Protein AF-A0A6A3JDM3-F1 (afdb_monomer_lite)

Structure (mmCIF, N/CA/C/O backbone):
data_AF-A0A6A3JDM3-F1
#
_entry.id   AF-A0A6A3JDM3-F1
#
loop_
_atom_site.group_PDB
_atom_site.id
_atom_site.type_symbol
_atom_site.label_atom_id
_atom_site.label_alt_id
_atom_site.label_comp_id
_atom_site.label_asym_id
_atom_site.label_entity_id
_atom_site.label_seq_id
_atom_site.pdbx_PDB_ins_code
_atom_site.Cartn_x
_atom_site.Cartn_y
_atom_site.Cartn_z
_atom_site.occupancy
_atom_site.B_iso_or_equiv
_atom_site.auth_seq_id
_atom_site.auth_comp_id
_atom_site.auth_asym_id
_atom_site.auth_atom_id
_atom_site.pdbx_PDB_model_num
ATOM 1 N N . MET A 1 1 ? -0.005 3.778 -8.892 1.00 82.06 1 MET A N 1
ATOM 2 C CA . MET A 1 1 ? 1.134 3.190 -9.626 1.00 82.06 1 MET A CA 1
ATOM 3 C C . MET A 1 1 ? 1.798 4.301 -10.408 1.00 82.06 1 MET A C 1
ATOM 5 O O . MET A 1 1 ? 1.076 5.078 -11.021 1.00 82.06 1 MET A O 1
ATOM 9 N N . THR A 1 2 ? 3.121 4.409 -10.362 1.00 90.81 2 THR A N 1
ATOM 10 C CA . THR A 1 2 ? 3.878 5.432 -11.098 1.00 90.81 2 THR A CA 1
ATOM 11 C C . THR A 1 2 ? 5.113 4.821 -11.752 1.00 90.81 2 THR A C 1
ATOM 13 O O . THR A 1 2 ? 5.665 3.850 -11.238 1.00 90.81 2 THR A O 1
ATOM 16 N N . TYR A 1 3 ? 5.528 5.384 -12.887 1.00 91.12 3 TYR A N 1
ATOM 17 C CA . TYR A 1 3 ? 6.753 5.015 -13.598 1.00 91.12 3 TYR A CA 1
ATOM 18 C C . TYR A 1 3 ? 7.808 6.102 -13.396 1.00 91.12 3 TYR A C 1
ATOM 20 O O . TYR A 1 3 ? 7.468 7.286 -13.383 1.00 91.12 3 TYR A O 1
ATOM 28 N N . SER A 1 4 ? 9.083 5.728 -13.278 1.00 91.81 4 SER A N 1
ATOM 29 C CA . SER A 1 4 ? 10.181 6.704 -13.252 1.00 91.81 4 SER A CA 1
ATOM 30 C C . SER A 1 4 ? 10.409 7.370 -14.610 1.00 91.81 4 SER A C 1
ATOM 32 O O . SER A 1 4 ? 10.997 8.446 -14.671 1.00 91.81 4 SER A O 1
ATOM 34 N N . SER A 1 5 ? 9.964 6.742 -15.702 1.00 89.12 5 SER A N 1
ATOM 35 C CA . SER A 1 5 ? 10.054 7.289 -17.057 1.00 89.12 5 SER A CA 1
ATOM 36 C C . SER A 1 5 ? 8.939 6.767 -17.969 1.00 89.12 5 SER A C 1
ATOM 38 O O . SER A 1 5 ? 8.554 5.600 -17.888 1.00 89.12 5 SER A O 1
ATOM 40 N N . GLY A 1 6 ? 8.452 7.628 -18.868 1.00 88.25 6 GLY A N 1
ATOM 41 C CA . GLY A 1 6 ? 7.477 7.269 -19.901 1.00 88.25 6 GLY A CA 1
ATOM 42 C C . GLY A 1 6 ? 6.165 6.677 -19.367 1.00 88.25 6 GLY A C 1
ATOM 43 O O . GLY A 1 6 ? 5.755 6.930 -18.237 1.00 88.25 6 GLY A O 1
ATOM 44 N N . THR A 1 7 ? 5.493 5.897 -20.217 1.00 87.56 7 THR A N 1
ATOM 45 C CA . THR A 1 7 ? 4.194 5.255 -19.930 1.00 87.56 7 THR A CA 1
ATOM 46 C C . THR A 1 7 ? 4.213 3.732 -20.109 1.00 87.56 7 THR A C 1
ATOM 48 O O . THR A 1 7 ? 3.178 3.083 -19.978 1.00 87.56 7 THR A O 1
ATOM 51 N N . GLN A 1 8 ? 5.373 3.148 -20.420 1.00 87.50 8 GLN A N 1
ATOM 52 C CA . GLN A 1 8 ? 5.546 1.717 -20.690 1.00 87.50 8 GLN A CA 1
ATOM 53 C C . GLN A 1 8 ? 6.420 1.070 -19.615 1.00 87.50 8 GLN A C 1
ATOM 55 O O . GLN A 1 8 ? 7.370 1.682 -19.141 1.00 87.50 8 GLN A O 1
ATOM 60 N N . ALA A 1 9 ? 6.139 -0.186 -19.259 1.00 87.31 9 ALA A N 1
ATOM 61 C CA . ALA A 1 9 ? 6.901 -0.899 -18.230 1.00 87.31 9 ALA A CA 1
ATOM 62 C C . ALA A 1 9 ? 8.353 -1.196 -18.632 1.00 87.31 9 ALA A C 1
ATOM 64 O O . ALA A 1 9 ? 9.245 -1.120 -17.793 1.00 87.31 9 ALA A O 1
ATOM 65 N N . CYS A 1 10 ? 8.591 -1.521 -19.903 1.00 87.12 10 CYS A N 1
ATOM 66 C CA . CYS A 1 10 ? 9.924 -1.833 -20.411 1.00 87.12 10 CYS A CA 1
ATOM 67 C C . CYS A 1 10 ? 10.603 -0.579 -20.975 1.00 87.12 10 CYS A C 1
ATOM 69 O O . CYS A 1 10 ? 9.945 0.283 -21.558 1.00 87.12 10 CYS A O 1
ATOM 71 N N . THR A 1 11 ? 11.926 -0.514 -20.852 1.00 87.69 11 THR A N 1
ATOM 72 C CA . THR A 1 11 ? 12.779 0.457 -21.548 1.00 87.69 11 THR A CA 1
ATOM 73 C C . THR A 1 11 ? 13.632 -0.249 -22.600 1.00 87.69 11 THR A C 1
ATOM 75 O O . THR A 1 11 ? 13.782 -1.472 -22.578 1.00 87.69 11 THR A O 1
ATOM 78 N N . ALA A 1 12 ? 14.153 0.514 -23.565 1.00 83.88 12 ALA A N 1
ATOM 79 C CA . ALA A 1 12 ? 15.008 -0.034 -24.612 1.00 83.88 12 ALA A CA 1
ATOM 80 C C . ALA A 1 12 ? 16.291 -0.657 -24.019 1.00 83.88 12 ALA A C 1
ATOM 82 O O . ALA A 1 12 ? 16.763 -0.202 -22.970 1.00 83.88 12 ALA A O 1
ATOM 83 N N . PRO A 1 13 ? 16.897 -1.657 -24.687 1.00 80.12 13 PRO A N 1
ATOM 84 C CA . PRO A 1 13 ? 18.172 -2.223 -24.255 1.00 80.12 13 PRO A CA 1
ATOM 85 C C . PRO A 1 13 ? 19.228 -1.131 -24.026 1.00 80.12 13 PRO A C 1
ATOM 87 O O . PRO A 1 13 ? 19.268 -0.142 -24.756 1.00 80.12 13 PRO A O 1
ATOM 90 N N . ALA A 1 14 ? 20.073 -1.309 -23.005 1.00 80.56 14 ALA A N 1
ATOM 91 C CA . ALA A 1 14 ? 21.106 -0.351 -22.585 1.00 80.56 14 ALA A CA 1
ATOM 92 C C . ALA A 1 14 ? 20.605 1.031 -22.100 1.00 80.56 14 ALA A C 1
ATOM 94 O O . ALA A 1 14 ? 21.419 1.915 -21.837 1.00 80.56 14 ALA A O 1
ATOM 95 N N . SER A 1 15 ? 19.293 1.220 -21.922 1.00 85.75 15 SER A N 1
ATOM 96 C CA . SER A 1 15 ? 18.737 2.374 -21.200 1.00 85.75 15 SER A CA 1
ATOM 97 C C . SER A 1 15 ? 18.650 2.096 -19.693 1.00 85.75 15 SER A C 1
ATOM 99 O O . SER A 1 15 ? 18.622 0.930 -19.290 1.00 85.75 15 SER A O 1
ATOM 101 N N . PRO A 1 16 ? 18.559 3.134 -18.838 1.00 86.31 16 PRO A N 1
ATOM 102 C CA . PRO A 1 16 ? 18.225 2.943 -17.431 1.00 86.31 16 PRO A CA 1
ATOM 103 C C . PRO A 1 16 ? 16.944 2.112 -17.267 1.00 86.31 16 PRO A C 1
ATOM 105 O O . PRO A 1 16 ? 15.994 2.240 -18.048 1.00 86.31 16 PRO A O 1
ATOM 108 N N . ALA A 1 17 ? 16.918 1.251 -16.249 1.00 87.75 17 ALA A N 1
ATOM 109 C CA . ALA A 1 17 ? 15.735 0.461 -15.930 1.00 87.75 17 ALA A CA 1
ATOM 110 C C . ALA A 1 17 ? 14.570 1.379 -15.530 1.00 87.75 17 ALA A C 1
ATOM 112 O O . ALA A 1 17 ? 14.766 2.346 -14.789 1.00 87.75 17 ALA A O 1
ATOM 113 N N . ASN A 1 18 ? 13.356 1.067 -15.991 1.00 91.31 18 ASN A N 1
ATOM 114 C CA . ASN A 1 18 ? 12.165 1.774 -15.531 1.00 91.31 18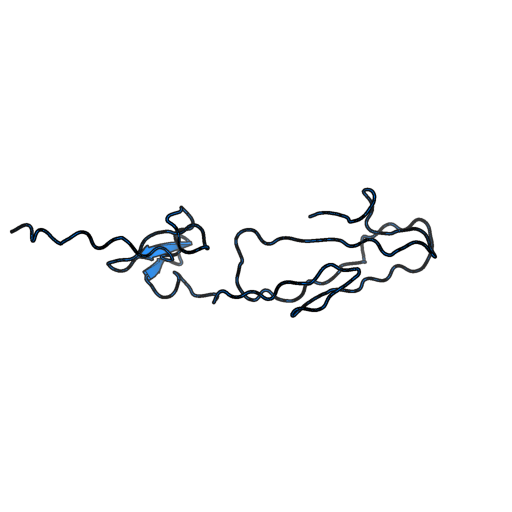 ASN A CA 1
ATOM 115 C C . ASN A 1 18 ? 11.747 1.259 -14.151 1.00 91.31 18 ASN A C 1
ATOM 117 O O . ASN A 1 18 ? 11.585 0.055 -13.954 1.00 91.31 18 ASN A O 1
ATOM 121 N N . ILE A 1 19 ? 11.551 2.168 -13.201 1.00 92.25 19 ILE A N 1
ATOM 122 C CA . ILE A 1 19 ? 11.134 1.838 -11.842 1.00 92.25 19 ILE A CA 1
ATOM 123 C C . ILE A 1 19 ? 9.627 2.028 -11.754 1.00 92.25 19 ILE A C 1
ATOM 125 O O . ILE A 1 19 ? 9.107 3.110 -12.028 1.00 92.25 19 ILE A O 1
ATOM 129 N N . ILE A 1 20 ? 8.934 0.965 -11.358 1.00 92.75 20 ILE A N 1
ATOM 130 C CA . ILE A 1 20 ? 7.486 0.949 -11.184 1.00 92.75 20 ILE A CA 1
ATOM 131 C C . ILE A 1 20 ? 7.184 0.990 -9.689 1.00 92.75 20 ILE A C 1
ATOM 133 O O . ILE A 1 20 ? 7.427 0.016 -8.979 1.00 92.75 20 ILE A O 1
ATOM 137 N N . THR A 1 21 ? 6.617 2.093 -9.212 1.00 92.44 21 THR A N 1
ATOM 138 C CA . THR A 1 21 ? 6.250 2.248 -7.802 1.00 92.44 21 THR A CA 1
ATOM 139 C C . THR A 1 21 ? 4.770 1.943 -7.603 1.00 92.44 21 THR A C 1
ATOM 141 O O . THR A 1 21 ? 3.888 2.559 -8.215 1.00 92.44 21 THR A O 1
ATOM 144 N N . VAL A 1 22 ? 4.486 0.995 -6.712 1.00 90.69 22 VAL A N 1
ATOM 145 C CA . VAL A 1 22 ? 3.134 0.633 -6.270 1.00 90.69 22 VAL A CA 1
ATOM 146 C C . VAL A 1 22 ? 2.956 1.105 -4.830 1.00 90.69 22 VAL A C 1
ATOM 148 O O . VAL A 1 22 ? 3.827 0.900 -3.991 1.00 90.69 22 VAL A O 1
ATOM 151 N N . THR A 1 23 ? 1.833 1.763 -4.548 1.00 88.50 23 THR A N 1
ATOM 152 C CA . THR A 1 23 ? 1.504 2.283 -3.215 1.00 88.50 23 THR A CA 1
ATOM 153 C C . THR A 1 23 ? 0.237 1.609 -2.723 1.00 88.50 23 THR A C 1
ATOM 155 O O . THR A 1 23 ? -0.753 1.576 -3.452 1.00 88.50 23 THR A O 1
ATOM 158 N N . PHE A 1 24 ? 0.268 1.124 -1.484 1.00 84.62 24 PHE A N 1
ATOM 159 C CA . PHE A 1 24 ? -0.869 0.513 -0.804 1.00 84.62 24 PHE A CA 1
ATOM 160 C C . PHE A 1 24 ? -1.502 1.554 0.128 1.00 84.62 24 PHE A C 1
ATOM 162 O O . PHE A 1 24 ? -0.905 1.912 1.146 1.00 84.62 24 PHE A O 1
ATOM 169 N N . PRO A 1 25 ? -2.668 2.121 -0.234 1.00 77.12 25 PRO A N 1
ATOM 170 C CA . PRO A 1 25 ? -3.240 3.244 0.504 1.00 77.12 25 PRO A CA 1
ATOM 171 C C . PRO A 1 25 ? -3.906 2.842 1.826 1.00 77.12 25 PRO A C 1
ATOM 173 O O . PRO A 1 25 ? -4.070 3.713 2.677 1.00 77.12 25 PRO A O 1
ATOM 176 N N . VAL A 1 26 ? -4.281 1.568 1.982 1.00 72.31 26 VAL A N 1
ATOM 177 C CA . VAL A 1 26 ? -5.074 1.047 3.113 1.00 72.31 26 VAL A CA 1
ATOM 178 C C . VAL A 1 26 ? -4.331 -0.065 3.856 1.00 72.31 26 VAL A C 1
ATOM 180 O O . VAL A 1 26 ? -4.328 -0.103 5.087 1.00 72.31 26 VAL A O 1
ATOM 183 N N . ASP A 1 27 ? -3.665 -0.953 3.119 1.00 71.56 27 ASP A N 1
ATOM 184 C CA . ASP A 1 27 ? -2.919 -2.066 3.700 1.00 71.56 27 ASP 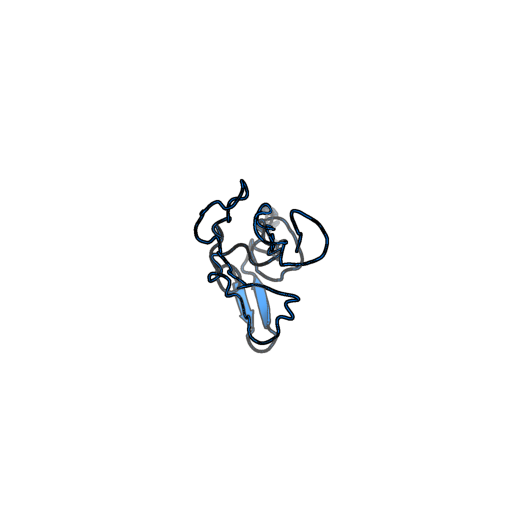A CA 1
ATOM 185 C C . ASP A 1 27 ? -1.523 -1.602 4.103 1.00 71.56 27 ASP A C 1
ATOM 187 O O . ASP A 1 27 ? -0.575 -1.592 3.323 1.00 71.56 27 ASP A O 1
ATOM 191 N N . HIS A 1 28 ? -1.424 -1.147 5.348 1.00 73.25 28 HIS A N 1
ATOM 192 C CA . HIS A 1 28 ? -0.178 -0.672 5.955 1.00 73.25 28 HIS A CA 1
ATOM 193 C C . HIS A 1 28 ? 0.598 -1.774 6.687 1.00 73.25 28 HIS A C 1
ATOM 195 O O . HIS A 1 28 ? 1.628 -1.499 7.316 1.00 73.25 28 HIS A O 1
ATOM 201 N N . GLY A 1 29 ? 0.058 -2.994 6.669 1.00 75.44 29 GLY A N 1
ATOM 202 C CA . GLY A 1 29 ? 0.700 -4.151 7.263 1.00 75.44 29 GLY A CA 1
ATOM 203 C C . GLY A 1 29 ? 1.745 -4.776 6.362 1.00 75.44 29 GLY A C 1
ATOM 204 O O . GLY A 1 29 ? 1.973 -4.309 5.246 1.00 75.44 29 GLY A O 1
ATOM 205 N N . ASP A 1 30 ? 2.416 -5.799 6.883 1.00 79.06 30 ASP A N 1
ATOM 206 C CA . ASP A 1 30 ? 3.392 -6.542 6.096 1.00 79.06 30 ASP A CA 1
ATOM 207 C C . ASP A 1 30 ? 2.659 -7.359 5.029 1.00 79.06 30 ASP A C 1
ATOM 209 O O . ASP A 1 30 ? 1.966 -8.339 5.316 1.00 79.06 30 ASP A O 1
ATOM 213 N N . ILE A 1 31 ? 2.723 -6.865 3.800 1.00 82.50 31 ILE A N 1
ATOM 214 C CA . ILE A 1 31 ? 2.068 -7.459 2.642 1.00 82.50 31 ILE A CA 1
ATOM 215 C C . ILE A 1 31 ? 3.062 -8.372 1.920 1.00 82.50 31 ILE A C 1
ATOM 217 O O . ILE A 1 31 ? 4.238 -8.022 1.802 1.00 82.50 31 ILE A O 1
ATOM 221 N N . PRO A 1 32 ? 2.617 -9.527 1.394 1.00 86.38 32 PRO A N 1
ATOM 222 C CA . PRO A 1 32 ? 3.499 -10.412 0.648 1.00 86.38 32 PRO A CA 1
ATOM 223 C C . PRO A 1 32 ? 4.206 -9.693 -0.514 1.00 86.38 32 PRO A C 1
ATOM 225 O O . PRO A 1 32 ? 3.598 -8.821 -1.148 1.00 86.38 32 PRO A O 1
ATOM 228 N N . PRO A 1 33 ? 5.454 -10.082 -0.849 1.00 87.75 33 PRO A N 1
ATOM 229 C CA . PRO A 1 33 ? 6.158 -9.539 -2.001 1.00 87.75 33 PRO A CA 1
ATOM 230 C C . PRO A 1 33 ? 5.323 -9.647 -3.277 1.00 87.75 33 PRO A C 1
ATOM 232 O O . PRO A 1 33 ? 4.680 -10.667 -3.547 1.00 87.75 33 PRO A O 1
ATOM 235 N N . LEU A 1 34 ? 5.355 -8.591 -4.091 1.00 89.06 34 LEU A N 1
ATOM 236 C CA . LEU A 1 34 ? 4.719 -8.614 -5.403 1.00 89.06 34 LEU A CA 1
ATOM 237 C C . LEU A 1 34 ? 5.364 -9.690 -6.282 1.00 89.06 34 LEU A C 1
ATOM 239 O O . LEU A 1 34 ? 6.542 -10.010 -6.141 1.00 89.06 34 LEU A O 1
ATOM 243 N N . ARG A 1 35 ? 4.600 -10.215 -7.242 1.00 88.56 35 ARG A N 1
ATOM 244 C CA . ARG A 1 35 ? 5.112 -11.111 -8.281 1.00 88.56 35 ARG A CA 1
ATOM 245 C C . ARG A 1 35 ? 4.737 -10.574 -9.651 1.00 88.56 35 ARG A C 1
ATOM 247 O O . ARG A 1 35 ? 3.565 -10.336 -9.931 1.00 88.56 35 ARG A O 1
ATOM 254 N N . ALA A 1 36 ? 5.730 -10.426 -10.521 1.00 86.62 36 ALA A N 1
ATOM 255 C CA . ALA A 1 36 ? 5.491 -10.068 -11.909 1.00 86.62 36 ALA A CA 1
ATOM 256 C C . ALA A 1 36 ? 4.868 -11.260 -12.650 1.00 86.62 36 ALA A C 1
ATOM 258 O O . ALA A 1 36 ? 5.411 -12.367 -12.651 1.00 86.62 36 ALA A O 1
ATOM 259 N N . VAL A 1 37 ? 3.722 -11.029 -13.288 1.00 86.75 37 VAL A N 1
ATOM 260 C CA . VAL A 1 37 ? 3.111 -11.980 -14.221 1.00 86.75 37 VAL A CA 1
ATOM 261 C C . VAL A 1 37 ? 3.495 -11.543 -15.628 1.00 86.75 37 VAL A C 1
ATOM 263 O O . VAL A 1 37 ? 3.098 -10.472 -16.078 1.00 86.75 37 VAL A O 1
ATOM 266 N N . THR A 1 38 ? 4.305 -12.354 -16.305 1.00 82.19 38 THR A N 1
ATOM 267 C CA . THR A 1 38 ? 4.912 -11.990 -17.595 1.00 82.19 38 THR A CA 1
ATOM 268 C C . THR A 1 38 ? 4.224 -12.611 -18.808 1.00 82.19 38 THR A C 1
ATOM 270 O O . THR A 1 38 ? 4.559 -12.284 -19.942 1.00 82.19 38 THR A O 1
ATOM 273 N N . THR A 1 39 ? 3.244 -13.487 -18.590 1.00 81.88 39 THR A N 1
ATOM 274 C CA . THR A 1 39 ? 2.604 -14.300 -19.636 1.00 81.88 39 THR A CA 1
ATOM 275 C C . THR A 1 39 ? 1.762 -13.498 -20.626 1.00 81.88 39 THR A C 1
ATOM 277 O O . THR A 1 39 ? 1.538 -13.964 -21.737 1.00 81.88 39 THR A O 1
ATOM 280 N N . SER A 1 40 ? 1.307 -12.304 -20.248 1.00 83.25 40 SER A N 1
ATOM 281 C CA . SER A 1 40 ? 0.502 -11.409 -21.089 1.00 83.25 40 SER A CA 1
ATOM 282 C C . SER A 1 40 ? 1.254 -10.144 -21.512 1.00 83.25 40 SER A C 1
ATOM 284 O O . SER A 1 40 ? 0.630 -9.159 -21.905 1.00 83.25 40 SER A O 1
ATOM 286 N N . LEU A 1 41 ? 2.583 -10.125 -21.382 1.00 80.81 41 LEU A N 1
ATOM 287 C CA . LEU A 1 41 ? 3.387 -8.973 -21.775 1.00 80.81 41 LEU A CA 1
ATOM 288 C C . LEU A 1 41 ? 3.645 -8.986 -23.279 1.00 80.81 41 LEU A C 1
ATOM 290 O O . LEU A 1 41 ? 4.139 -9.964 -23.834 1.00 80.81 41 LEU A O 1
ATOM 294 N N . THR A 1 42 ? 3.378 -7.860 -23.929 1.00 84.62 42 THR A N 1
ATOM 295 C CA . THR A 1 42 ? 3.803 -7.605 -25.306 1.00 84.62 42 THR A CA 1
ATOM 296 C C . THR A 1 42 ? 5.150 -6.891 -25.286 1.00 84.62 42 THR A C 1
ATOM 298 O O . THR A 1 42 ? 5.259 -5.807 -24.713 1.00 84.62 42 THR A O 1
ATOM 301 N N . SER A 1 43 ? 6.170 -7.477 -25.914 1.00 81.62 43 SER A N 1
ATOM 302 C CA . SER A 1 43 ? 7.480 -6.846 -26.110 1.00 81.62 43 SER A CA 1
ATOM 303 C C . SER A 1 43 ? 7.766 -6.695 -27.600 1.00 81.62 43 SER A C 1
ATOM 305 O O . SER A 1 43 ? 7.530 -7.617 -28.377 1.00 81.62 43 SER A O 1
ATOM 307 N N . THR A 1 44 ? 8.292 -5.538 -27.997 1.00 78.94 44 THR A N 1
ATOM 308 C CA . THR A 1 44 ? 8.742 -5.257 -29.369 1.00 78.94 44 THR A CA 1
ATOM 309 C C . THR A 1 44 ? 10.178 -5.728 -29.636 1.00 78.94 44 THR A C 1
ATOM 311 O O . THR A 1 44 ? 10.672 -5.555 -30.747 1.00 78.94 44 THR A O 1
ATOM 314 N N . GLY A 1 45 ? 10.859 -6.325 -28.646 1.00 74.69 45 GLY A N 1
ATOM 315 C CA . GLY A 1 45 ? 12.179 -6.941 -28.810 1.00 74.69 45 GLY A CA 1
ATOM 316 C C . GLY A 1 45 ? 12.942 -7.142 -27.495 1.00 74.69 45 GLY A C 1
ATOM 317 O O . GLY A 1 45 ? 12.723 -6.431 -26.518 1.00 74.69 45 GLY A O 1
ATOM 318 N N . GLY A 1 46 ? 13.875 -8.101 -27.488 1.00 75.06 46 GLY A N 1
ATOM 319 C CA . GLY A 1 46 ? 14.762 -8.387 -26.352 1.00 75.06 46 GLY A CA 1
ATOM 320 C C . GLY A 1 46 ? 14.154 -9.271 -25.254 1.00 75.06 46 GLY A C 1
ATOM 321 O O . GLY A 1 46 ? 12.963 -9.582 -25.255 1.00 75.06 46 GLY A O 1
ATOM 322 N N . ALA A 1 47 ? 15.002 -9.694 -24.314 1.00 78.12 47 ALA A N 1
ATOM 323 C CA . ALA A 1 47 ? 14.574 -10.408 -23.115 1.00 78.12 47 ALA A CA 1
ATOM 324 C C . ALA A 1 47 ? 14.037 -9.413 -22.076 1.00 78.12 47 ALA A C 1
ATOM 326 O O . ALA A 1 47 ? 14.683 -8.407 -21.784 1.00 78.12 47 ALA A O 1
ATOM 327 N N . VAL A 1 48 ? 12.870 -9.707 -21.503 1.00 82.75 48 VAL A N 1
ATOM 328 C CA . VAL A 1 48 ? 12.278 -8.901 -20.430 1.00 82.75 48 VAL A CA 1
ATOM 329 C C . VAL A 1 48 ? 12.685 -9.496 -19.085 1.00 82.75 48 VAL A C 1
ATOM 331 O O . VAL A 1 48 ? 12.493 -10.687 -18.850 1.00 82.75 48 VAL A O 1
ATOM 334 N N . SER A 1 49 ? 13.225 -8.663 -18.197 1.00 85.06 49 SER A N 1
ATOM 335 C CA . SER A 1 49 ? 13.584 -9.043 -16.830 1.00 85.06 49 SER A CA 1
ATOM 336 C C . SER A 1 49 ? 12.932 -8.092 -15.835 1.00 85.06 49 SER A C 1
ATOM 338 O O . SER A 1 49 ? 12.877 -6.885 -16.070 1.00 85.06 49 SER A O 1
ATOM 340 N N . PHE A 1 50 ? 12.450 -8.642 -14.722 1.00 88.56 50 PHE A N 1
ATOM 341 C CA . PHE A 1 50 ? 11.881 -7.886 -13.613 1.00 88.56 50 PHE A CA 1
ATOM 342 C C . PHE A 1 50 ? 12.685 -8.166 -12.352 1.00 88.56 50 PHE A C 1
ATOM 344 O O . PHE A 1 50 ? 12.968 -9.319 -12.032 1.00 88.56 50 PHE A O 1
ATOM 351 N N . VAL A 1 51 ? 12.991 -7.106 -11.613 1.00 90.19 51 VAL A N 1
ATOM 352 C CA . VAL A 1 51 ? 13.526 -7.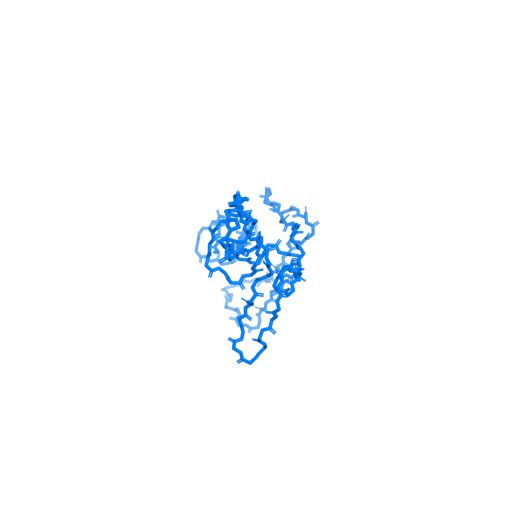188 -10.256 1.00 90.19 51 VAL A CA 1
ATOM 353 C C . VAL A 1 51 ? 12.502 -6.541 -9.340 1.00 90.19 51 VAL A C 1
ATOM 355 O O . VAL A 1 51 ? 12.005 -5.453 -9.634 1.00 90.19 51 VAL A O 1
ATOM 358 N N . ILE A 1 52 ? 12.160 -7.228 -8.258 1.00 91.88 52 ILE A N 1
ATOM 359 C CA . ILE A 1 52 ? 11.176 -6.761 -7.284 1.00 91.88 52 ILE A CA 1
ATOM 360 C C . ILE A 1 52 ? 11.936 -6.346 -6.030 1.00 91.88 52 ILE A C 1
ATOM 362 O O . ILE A 1 52 ? 12.820 -7.065 -5.575 1.00 91.88 52 ILE A O 1
ATOM 366 N N . ALA A 1 53 ? 11.627 -5.156 -5.520 1.00 92.25 53 ALA A N 1
ATOM 367 C CA . ALA A 1 53 ? 12.122 -4.698 -4.232 1.00 92.25 53 ALA A CA 1
ATOM 368 C C . ALA A 1 53 ? 11.104 -5.063 -3.150 1.00 92.25 53 ALA A C 1
ATOM 370 O O . ALA A 1 53 ? 9.982 -4.554 -3.166 1.00 92.25 53 ALA A O 1
ATOM 371 N N . ASP A 1 54 ? 11.511 -5.895 -2.201 1.00 91.19 54 ASP A N 1
ATOM 372 C CA . ASP A 1 54 ? 10.756 -6.233 -0.995 1.00 91.19 54 ASP A CA 1
ATOM 373 C C . ASP A 1 54 ? 11.609 -6.011 0.264 1.00 91.19 54 ASP A C 1
ATOM 375 O O . ASP A 1 54 ? 12.811 -5.761 0.171 1.00 91.19 54 ASP A O 1
ATOM 379 N N . ASN A 1 55 ? 10.984 -6.037 1.444 1.00 86.69 55 ASN A N 1
ATOM 380 C CA . ASN A 1 55 ? 11.674 -6.029 2.742 1.00 86.69 55 ASN A CA 1
ATOM 381 C C . ASN A 1 55 ? 12.737 -4.927 2.939 1.00 86.69 55 ASN A C 1
ATOM 383 O O . ASN A 1 55 ? 13.763 -5.129 3.586 1.00 86.69 55 ASN A O 1
ATOM 387 N N . GLY A 1 56 ? 12.513 -3.728 2.396 1.00 88.38 56 GLY A N 1
ATOM 388 C CA . GLY A 1 56 ? 13.444 -2.609 2.558 1.00 88.38 56 GLY A CA 1
ATOM 389 C C . GLY A 1 56 ? 14.562 -2.539 1.517 1.00 88.38 56 GLY A C 1
ATOM 390 O O . GLY A 1 56 ? 15.431 -1.671 1.642 1.00 88.38 56 GLY A O 1
ATOM 391 N N . VAL A 1 57 ? 14.549 -3.407 0.500 1.00 92.69 57 VAL A N 1
ATOM 392 C CA . VAL A 1 57 ? 15.472 -3.361 -0.645 1.00 92.69 57 VAL A CA 1
ATOM 393 C C . VAL A 1 57 ? 15.256 -2.083 -1.462 1.00 92.69 57 VAL A C 1
ATOM 395 O O . VAL A 1 57 ? 14.124 -1.614 -1.618 1.00 92.69 57 VAL A O 1
ATOM 398 N N . THR A 1 58 ? 16.346 -1.529 -2.000 1.00 92.88 58 THR A N 1
ATOM 399 C CA . THR A 1 58 ? 16.356 -0.329 -2.850 1.00 92.88 58 THR A CA 1
ATOM 400 C C . THR A 1 58 ? 16.685 -0.688 -4.296 1.00 92.88 58 THR A C 1
ATOM 402 O O . THR A 1 58 ? 17.678 -1.365 -4.551 1.00 92.88 58 THR A O 1
ATOM 405 N N . ILE A 1 59 ? 15.904 -0.172 -5.249 1.00 90.38 59 ILE A N 1
ATOM 406 C CA . ILE A 1 59 ? 16.176 -0.253 -6.692 1.00 90.38 59 ILE A CA 1
ATOM 407 C C . ILE A 1 59 ? 16.163 1.165 -7.259 1.00 90.38 59 ILE A C 1
ATOM 409 O O . ILE A 1 59 ? 15.195 1.899 -7.078 1.00 90.38 59 ILE A O 1
ATOM 413 N N . GLY A 1 60 ? 17.253 1.567 -7.922 1.00 87.00 60 GLY A N 1
ATOM 414 C CA . GLY A 1 60 ? 17.353 2.862 -8.609 1.00 87.00 60 GLY A CA 1
ATOM 415 C C . GLY A 1 60 ? 17.025 4.082 -7.734 1.00 87.00 60 GLY A C 1
ATOM 416 O O . GLY A 1 60 ? 16.411 5.035 -8.200 1.00 87.00 60 GLY A O 1
ATOM 417 N N . GLY A 1 61 ? 17.396 4.034 -6.450 1.00 88.81 61 GLY A N 1
ATOM 418 C CA . GLY A 1 61 ? 17.141 5.105 -5.479 1.00 88.81 61 GLY A CA 1
ATOM 419 C C . GLY A 1 61 ? 15.763 5.063 -4.806 1.00 88.81 61 GLY A C 1
ATOM 420 O O . GLY A 1 61 ? 15.536 5.819 -3.866 1.00 88.81 61 GLY A O 1
ATOM 421 N N . VAL A 1 62 ? 14.863 4.164 -5.218 1.00 90.12 62 VAL A N 1
ATOM 422 C CA . VAL A 1 62 ? 13.557 3.955 -4.575 1.00 90.12 62 VAL A CA 1
ATOM 423 C C . VAL A 1 62 ? 13.639 2.762 -3.630 1.00 90.12 62 VAL A C 1
ATOM 425 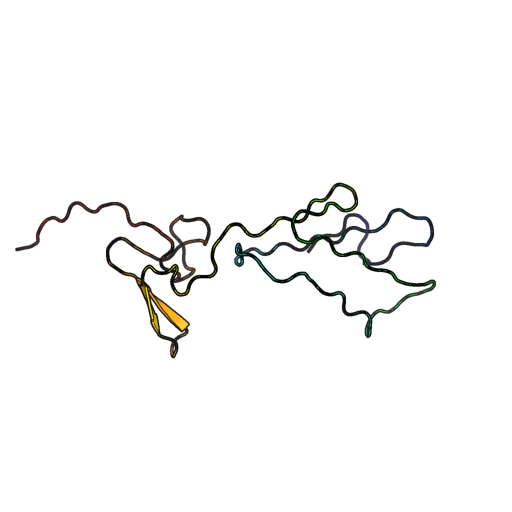O O . VAL A 1 62 ? 13.997 1.658 -4.042 1.00 90.12 62 VAL A O 1
ATOM 428 N N . ARG A 1 63 ? 13.306 2.978 -2.356 1.00 92.00 63 ARG A N 1
ATOM 429 C CA . ARG A 1 63 ? 13.328 1.946 -1.313 1.00 92.00 63 ARG A CA 1
ATOM 430 C C . ARG A 1 63 ? 11.933 1.361 -1.103 1.00 92.00 63 ARG A C 1
ATOM 432 O O . ARG A 1 63 ? 10.984 2.116 -0.888 1.00 92.00 63 ARG A O 1
ATOM 439 N N . SER A 1 64 ? 11.812 0.033 -1.130 1.00 91.56 64 SER A N 1
ATOM 440 C CA . SER A 1 64 ? 10.577 -0.633 -0.701 1.00 91.56 64 SER A CA 1
ATOM 441 C C . SER A 1 64 ? 10.326 -0.357 0.781 1.00 91.56 64 SER A C 1
ATOM 443 O O . SER A 1 64 ? 11.258 -0.287 1.583 1.00 91.56 64 SER A O 1
ATOM 445 N N . GLN A 1 65 ? 9.067 -0.149 1.153 1.00 88.31 65 GLN A N 1
ATOM 446 C CA . GLN A 1 65 ? 8.710 0.122 2.540 1.00 88.31 65 GLN A CA 1
ATOM 447 C C . GLN A 1 65 ? 8.115 -1.129 3.157 1.00 88.31 65 GLN A C 1
ATOM 449 O O . GLN A 1 65 ? 7.103 -1.634 2.679 1.00 88.31 65 GLN A O 1
ATOM 454 N N . GLN A 1 66 ? 8.757 -1.609 4.219 1.00 83.62 66 GLN A N 1
ATOM 455 C CA . GLN A 1 66 ? 8.200 -2.678 5.030 1.00 83.62 66 GLN A CA 1
ATOM 456 C C . GLN A 1 66 ? 6.949 -2.156 5.742 1.00 83.62 66 GLN A C 1
ATOM 458 O O . GLN A 1 66 ? 6.950 -1.047 6.290 1.00 83.62 66 GLN A O 1
ATOM 463 N N . GLY A 1 67 ? 5.886 -2.957 5.724 1.00 78.50 67 GLY A N 1
ATOM 464 C CA . GLY A 1 67 ? 4.694 -2.679 6.508 1.00 78.50 67 GLY A CA 1
ATOM 465 C C . GLY A 1 67 ? 5.035 -2.607 7.994 1.00 78.50 67 GLY A C 1
ATOM 466 O O . GLY A 1 67 ? 5.804 -3.412 8.507 1.00 78.50 67 GLY A O 1
ATOM 467 N N . THR A 1 68 ? 4.480 -1.622 8.694 1.00 75.25 68 THR A N 1
ATOM 468 C CA . THR A 1 68 ? 4.742 -1.413 10.135 1.00 75.25 68 THR A CA 1
ATOM 469 C C . THR A 1 68 ? 3.515 -1.677 10.994 1.00 75.25 68 THR A C 1
ATOM 471 O O . THR A 1 68 ? 3.575 -1.545 12.215 1.00 75.25 68 THR A O 1
ATOM 474 N N . LYS A 1 69 ? 2.378 -1.997 10.371 1.00 75.75 69 LYS A N 1
ATOM 475 C CA . LYS A 1 69 ? 1.120 -2.245 11.069 1.00 75.75 69 LYS A CA 1
ATOM 476 C C . LYS A 1 69 ? 0.843 -3.741 11.151 1.00 75.75 69 LYS A C 1
ATOM 478 O O . LYS A 1 69 ? 1.132 -4.507 10.241 1.00 75.75 69 LYS A O 1
ATOM 483 N N . GLU A 1 70 ? 0.262 -4.158 12.258 1.00 70.06 70 GLU A N 1
ATOM 484 C CA . GLU A 1 70 ? -0.171 -5.536 12.444 1.00 70.06 70 GLU A CA 1
ATOM 485 C C . GLU A 1 70 ? -1.492 -5.743 11.693 1.00 70.06 70 GLU A C 1
ATOM 487 O O . GLU A 1 70 ? -2.389 -4.898 11.765 1.00 70.06 70 GLU A O 1
ATOM 492 N N . SER A 1 71 ? -1.628 -6.854 10.966 1.00 73.81 71 SER A N 1
ATOM 493 C CA . SER A 1 71 ? -2.920 -7.255 10.405 1.00 73.81 71 SER A CA 1
ATOM 494 C C . SER A 1 71 ? -3.717 -7.968 11.495 1.00 73.81 71 SER A C 1
ATOM 496 O O . SER A 1 71 ? -3.511 -9.151 11.758 1.00 73.81 71 SER A O 1
ATOM 498 N N . ALA A 1 72 ? -4.582 -7.222 12.180 1.00 84.31 72 ALA A N 1
ATOM 499 C CA . ALA A 1 72 ? -5.426 -7.726 13.256 1.00 84.31 72 ALA A CA 1
ATOM 500 C C . ALA A 1 72 ? -6.898 -7.438 12.956 1.00 84.31 72 ALA A C 1
ATOM 502 O O . ALA A 1 72 ? -7.272 -6.301 12.655 1.00 84.31 72 ALA A O 1
ATOM 503 N N . VAL A 1 73 ? -7.741 -8.466 13.074 1.00 85.94 73 VAL A N 1
ATOM 504 C CA . VAL A 1 73 ? -9.192 -8.341 12.898 1.00 85.94 73 VAL A CA 1
ATOM 505 C C . VAL A 1 73 ? -9.727 -7.313 13.896 1.00 85.94 73 VAL A C 1
ATOM 507 O O . VAL A 1 73 ? -9.476 -7.417 15.097 1.00 85.94 73 VAL A O 1
ATOM 510 N N . CYS A 1 74 ? -10.421 -6.289 13.389 1.00 89.81 74 CYS A N 1
ATOM 511 C CA . CYS A 1 74 ? -10.922 -5.160 14.183 1.00 89.81 74 CYS A CA 1
ATOM 512 C C . CYS A 1 74 ? -9.854 -4.530 15.094 1.00 89.81 74 CYS A C 1
ATOM 514 O O . CYS A 1 74 ? -10.145 -4.138 16.226 1.00 89.81 74 CYS A O 1
ATOM 516 N N . SER A 1 75 ? -8.595 -4.509 14.641 1.00 89.75 75 SER A N 1
ATOM 517 C CA . SER A 1 75 ? -7.440 -4.007 15.393 1.00 89.75 75 SER A CA 1
ATOM 518 C C . SER A 1 75 ? -7.277 -4.624 16.793 1.00 89.75 75 SER A C 1
ATOM 520 O O . SER A 1 75 ? -6.726 -3.964 17.676 1.00 89.75 75 SER A O 1
ATOM 522 N N . ASN A 1 76 ? -7.786 -5.848 17.019 1.00 90.81 76 ASN A N 1
ATOM 523 C CA . ASN A 1 76 ? -7.913 -6.502 18.334 1.00 90.81 76 ASN A CA 1
ATOM 524 C C . ASN A 1 76 ? -8.655 -5.656 19.393 1.00 90.81 76 ASN A C 1
ATOM 526 O O . ASN A 1 76 ? -8.438 -5.806 20.594 1.00 90.81 76 ASN A O 1
ATOM 530 N N . ARG A 1 77 ? -9.518 -4.737 18.950 1.00 92.25 77 ARG A N 1
ATOM 531 C CA . ARG A 1 77 ? -10.220 -3.732 19.772 1.00 92.25 77 ARG A CA 1
ATOM 532 C C . ARG A 1 77 ? -11.727 -3.731 19.524 1.00 92.25 77 ARG A C 1
ATOM 534 O O . ARG A 1 77 ? -12.413 -2.739 19.767 1.00 92.25 77 ARG A O 1
ATOM 541 N N . GLY A 1 78 ? -12.245 -4.835 19.008 1.00 92.62 78 GLY A N 1
ATOM 542 C CA . GLY A 1 78 ? -13.652 -4.992 18.694 1.00 92.62 78 GLY A CA 1
ATOM 543 C C . GLY A 1 78 ? -13.999 -6.430 18.343 1.00 92.62 78 GLY A C 1
ATOM 544 O O . GLY A 1 78 ? -13.130 -7.298 18.260 1.00 92.62 78 GLY A O 1
ATOM 545 N N . TYR A 1 79 ? -15.288 -6.664 18.131 1.00 93.81 79 TYR A N 1
ATOM 546 C CA . TYR A 1 79 ? -15.828 -7.934 17.670 1.00 93.81 79 TYR A CA 1
ATOM 547 C C . TYR A 1 79 ? -16.147 -7.859 16.175 1.00 93.81 79 TYR A C 1
ATOM 549 O O . TYR A 1 79 ? -16.838 -6.941 15.734 1.00 93.81 79 TYR A O 1
ATOM 557 N N . CYS A 1 80 ? -15.658 -8.827 15.401 1.00 93.12 80 CYS A N 1
ATOM 558 C CA . CYS A 1 80 ? -15.932 -8.915 13.969 1.00 93.12 80 CYS A CA 1
ATOM 559 C C . CYS A 1 80 ? -17.228 -9.678 13.710 1.00 93.12 80 CYS A C 1
ATOM 561 O O . CYS A 1 80 ? -17.349 -10.851 14.067 1.00 93.12 80 CYS A O 1
ATOM 563 N N . ASN A 1 81 ? -18.171 -9.038 13.026 1.00 92.50 81 ASN A N 1
ATOM 564 C CA . ASN A 1 81 ? -19.285 -9.724 12.400 1.00 92.50 81 ASN A CA 1
ATOM 565 C C . ASN A 1 81 ? -18.857 -10.211 11.010 1.00 92.50 81 ASN A C 1
ATOM 567 O O . ASN A 1 81 ? -18.958 -9.485 10.022 1.00 92.50 81 ASN A O 1
ATOM 571 N N . TYR A 1 82 ? -18.421 -11.467 10.925 1.00 89.81 82 TYR A N 1
ATOM 572 C CA . TYR A 1 82 ? -17.967 -12.069 9.668 1.00 89.81 82 TYR A CA 1
ATOM 573 C C . TYR A 1 82 ? -19.058 -12.183 8.595 1.00 89.81 82 TYR A C 1
ATOM 575 O O . TYR A 1 82 ? -18.733 -12.252 7.414 1.00 89.81 82 TYR A O 1
ATOM 583 N N . GLN A 1 83 ? -20.341 -12.184 8.971 1.00 92.38 83 GLN A N 1
ATOM 584 C CA . GLN A 1 83 ? -21.440 -12.237 8.004 1.00 92.38 83 GLN A CA 1
ATOM 585 C C . GLN A 1 83 ? -21.634 -10.895 7.286 1.00 92.38 83 GLN A C 1
ATOM 587 O O . GLN A 1 83 ? -22.031 -10.872 6.124 1.00 92.38 83 GLN A O 1
ATOM 592 N N . GLN A 1 84 ? -21.366 -9.783 7.973 1.00 88.75 84 GLN A N 1
ATOM 593 C CA . GLN A 1 84 ? -21.507 -8.428 7.427 1.00 88.75 84 GLN A CA 1
ATOM 594 C C . GLN A 1 84 ? -20.167 -7.814 7.000 1.00 88.75 84 GLN A C 1
ATOM 596 O O . GLN A 1 84 ? -20.161 -6.825 6.274 1.00 88.75 84 GLN A O 1
ATOM 601 N N . GLY A 1 85 ? -19.043 -8.382 7.445 1.00 87.31 85 GLY A N 1
ATOM 602 C CA . GLY A 1 85 ? -17.712 -7.813 7.239 1.00 87.31 85 GLY A CA 1
ATOM 603 C C . GLY A 1 85 ? -17.467 -6.540 8.053 1.00 87.31 85 GLY A C 1
ATOM 604 O O . GLY A 1 85 ? -16.660 -5.714 7.643 1.00 87.31 85 GLY A O 1
ATOM 605 N N . THR A 1 86 ? -18.171 -6.359 9.176 1.00 90.06 86 THR A N 1
ATOM 606 C CA . THR A 1 86 ? -18.131 -5.135 9.994 1.00 90.06 86 THR A CA 1
ATOM 607 C C . THR A 1 86 ? -17.553 -5.393 11.382 1.00 90.06 86 THR A C 1
ATOM 609 O O . THR A 1 86 ? -17.698 -6.483 11.942 1.00 90.06 86 THR A O 1
ATOM 612 N N . CYS A 1 87 ? -16.921 -4.376 11.971 1.00 93.06 87 CYS A N 1
ATOM 613 C CA . CYS A 1 87 ? -16.414 -4.433 13.339 1.00 93.06 87 CYS A CA 1
ATOM 614 C C . CYS A 1 87 ? -17.285 -3.632 14.305 1.00 93.06 87 CYS A C 1
ATOM 616 O O . CYS A 1 87 ? -17.567 -2.457 14.093 1.00 93.06 87 CYS A O 1
ATOM 618 N N . THR A 1 88 ? -17.646 -4.255 15.425 1.00 94.56 88 THR A N 1
ATOM 619 C CA . THR A 1 88 ? -18.243 -3.573 16.579 1.00 94.56 88 THR A CA 1
ATOM 620 C C . THR A 1 88 ? -17.146 -3.235 17.579 1.00 94.56 88 THR A C 1
ATOM 622 O O . THR A 1 88 ? -16.547 -4.136 18.168 1.00 94.56 88 THR A O 1
ATOM 625 N N . CYS A 1 89 ? -16.863 -1.950 17.777 1.00 93.56 89 CYS A N 1
ATOM 626 C CA . CYS A 1 89 ? -15.734 -1.521 18.600 1.00 93.56 89 CYS A CA 1
ATOM 627 C C . CYS A 1 89 ? -16.006 -1.627 20.099 1.00 93.56 89 CYS A C 1
ATOM 629 O O . CYS A 1 89 ? -17.092 -1.313 20.583 1.00 93.56 89 CYS A O 1
ATOM 631 N N . SER A 1 90 ? -14.992 -2.072 20.842 1.00 93.31 90 SER A N 1
ATOM 632 C CA . SER A 1 90 ? -15.013 -2.061 22.301 1.00 93.31 90 SER A CA 1
ATOM 633 C C . SER A 1 90 ? -15.011 -0.629 22.833 1.00 93.31 90 SER A C 1
ATOM 635 O O . SER A 1 90 ? -14.611 0.314 22.146 1.00 93.31 90 SER A O 1
ATOM 637 N N . PHE A 1 91 ? -15.431 -0.468 24.089 1.00 91.38 91 PHE A N 1
ATOM 638 C CA . PHE A 1 91 ? -15.460 0.840 24.733 1.00 91.38 91 PHE A CA 1
ATOM 639 C C . PHE A 1 91 ? -14.101 1.558 24.624 1.00 91.38 91 PHE A C 1
ATOM 641 O O . PHE A 1 91 ? -13.055 0.973 24.903 1.00 91.38 91 PHE A O 1
ATOM 648 N N . GLY A 1 92 ? -14.135 2.837 24.240 1.00 89.88 92 GLY A N 1
ATOM 649 C CA . GLY A 1 92 ? -12.939 3.662 24.052 1.00 89.88 92 GLY A CA 1
ATOM 650 C C . GLY A 1 92 ? -12.297 3.560 22.665 1.00 89.88 92 GLY A C 1
ATOM 651 O O . GLY A 1 92 ? -11.292 4.230 22.432 1.00 89.88 92 GLY A O 1
ATOM 652 N N . TYR A 1 93 ? -12.876 2.790 21.740 1.00 92.69 93 TYR A N 1
ATOM 653 C CA . TYR A 1 93 ? -12.375 2.640 20.374 1.00 92.69 93 TYR A CA 1
ATOM 654 C C . TYR A 1 93 ? -13.449 2.935 19.327 1.00 92.69 93 TYR A C 1
ATOM 656 O O . TYR A 1 93 ? -14.637 2.715 19.552 1.00 92.69 93 TYR A O 1
ATOM 664 N N . GLY A 1 94 ? -13.020 3.430 18.171 1.00 92.44 94 GLY A N 1
ATOM 665 C CA . GLY A 1 94 ? -13.873 3.758 17.036 1.00 92.44 94 GLY A CA 1
ATOM 666 C C . GLY A 1 94 ? -13.182 3.494 15.702 1.00 92.44 94 GLY A C 1
ATOM 667 O O . GLY A 1 94 ? -12.015 3.097 15.645 1.00 92.44 94 GLY A O 1
ATOM 668 N N . SER A 1 95 ? -13.917 3.708 14.617 1.00 92.00 95 SER A N 1
ATOM 669 C CA . SER A 1 95 ? -13.406 3.530 13.260 1.00 92.00 95 SER A CA 1
ATOM 670 C C . SER A 1 95 ? -12.277 4.522 12.946 1.00 92.00 95 SER A C 1
ATOM 672 O O . SER A 1 95 ? -12.337 5.695 13.328 1.00 92.00 95 SER A O 1
ATOM 674 N N . SER A 1 96 ? -11.238 4.043 12.256 1.00 89.88 96 SER A N 1
ATOM 675 C CA . SER A 1 96 ? -10.052 4.835 11.938 1.00 89.88 96 SER A CA 1
ATOM 676 C C . SER A 1 96 ? -9.838 5.076 10.447 1.00 89.88 96 SER A C 1
ATOM 678 O O . SER A 1 96 ? -10.546 4.545 9.592 1.00 89.88 96 SER A O 1
ATOM 680 N N . ASP A 1 97 ? -8.843 5.902 10.131 1.00 87.69 97 ASP A N 1
ATOM 681 C CA . ASP A 1 97 ? -8.287 6.102 8.788 1.00 87.69 97 ASP A CA 1
ATOM 682 C C . ASP A 1 97 ? -7.127 5.132 8.460 1.00 87.69 97 ASP A C 1
ATOM 684 O O . ASP A 1 97 ? -6.405 5.331 7.481 1.00 87.69 97 ASP A O 1
ATOM 688 N N . GLY A 1 98 ? -6.891 4.117 9.303 1.00 83.56 98 GLY A N 1
ATOM 689 C CA . GLY A 1 98 ? -5.741 3.207 9.223 1.00 83.56 98 GLY A CA 1
ATOM 690 C C . GLY A 1 98 ? -4.417 3.804 9.726 1.00 83.56 98 GLY A C 1
ATOM 691 O O . GLY A 1 98 ? -3.415 3.091 9.832 1.00 83.56 98 GLY A O 1
ATOM 692 N N . ARG A 1 99 ? -4.391 5.095 10.083 1.00 84.25 99 ARG A N 1
ATOM 693 C CA . ARG A 1 99 ? -3.226 5.811 10.637 1.00 84.25 99 ARG A CA 1
ATOM 694 C C . ARG A 1 99 ? -3.405 6.180 12.110 1.00 84.25 99 ARG A C 1
ATOM 696 O O . ARG A 1 99 ? -2.511 6.788 12.693 1.00 84.25 99 ARG A O 1
ATOM 703 N N . GLY A 1 100 ? -4.509 5.749 12.718 1.00 84.31 100 GLY A N 1
ATOM 704 C CA . GLY A 1 100 ? -4.843 6.007 14.117 1.00 84.31 100 GLY A CA 1
ATOM 705 C C . GLY A 1 100 ? -5.637 7.294 14.336 1.00 84.31 100 GLY A C 1
ATOM 706 O O . GLY A 1 100 ? -5.897 7.629 15.488 1.00 84.31 100 GLY A O 1
ATOM 707 N N . ASN A 1 101 ? -6.047 7.9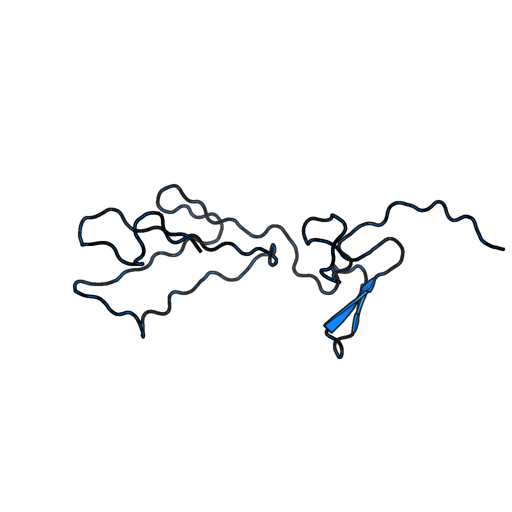96 13.273 1.00 88.38 101 ASN A N 1
ATOM 708 C CA . ASN A 1 101 ? -7.016 9.088 13.370 1.00 88.38 101 ASN A CA 1
ATOM 709 C C . ASN A 1 101 ? -8.431 8.555 13.157 1.00 88.38 101 ASN A C 1
ATOM 711 O O . ASN A 1 101 ? -8.611 7.444 12.665 1.00 88.38 101 ASN A O 1
ATOM 715 N N . HIS A 1 102 ? -9.435 9.363 13.494 1.00 90.62 102 HIS A N 1
ATOM 716 C CA . HIS A 1 102 ? -10.827 9.047 13.193 1.00 90.62 102 HIS A CA 1
ATOM 717 C C . HIS A 1 102 ? -11.029 8.889 11.679 1.00 90.62 102 HIS A C 1
ATOM 719 O O . HIS A 1 102 ? -10.572 9.724 10.898 1.00 90.62 102 HIS A O 1
ATOM 725 N N . GLY A 1 103 ? -11.753 7.852 11.267 1.00 90.44 103 GLY A N 1
ATOM 726 C CA . GLY A 1 103 ? -12.061 7.589 9.864 1.00 90.44 103 GLY A CA 1
ATOM 727 C C . GLY A 1 103 ? -13.172 6.559 9.702 1.00 90.44 103 GLY A C 1
ATOM 728 O O . GLY A 1 103 ? -13.874 6.247 10.660 1.00 90.44 103 GLY A O 1
ATOM 729 N N . ASN A 1 104 ? -13.336 6.022 8.492 1.00 89.25 104 ASN A N 1
ATOM 730 C CA . ASN A 1 104 ? -14.495 5.201 8.106 1.00 89.25 104 ASN A CA 1
ATOM 731 C C . ASN A 1 104 ? -14.091 3.780 7.670 1.00 89.25 104 ASN A C 1
ATOM 733 O O . ASN A 1 104 ? -14.754 3.177 6.832 1.00 89.25 104 ASN A O 1
ATOM 737 N N . ARG A 1 105 ? -12.959 3.266 8.165 1.00 87.50 105 ARG A N 1
ATOM 738 C CA . ARG A 1 105 ? -12.471 1.918 7.838 1.00 87.50 105 ARG A CA 1
ATOM 739 C C . ARG A 1 105 ? -13.191 0.804 8.609 1.00 87.50 105 ARG A C 1
ATOM 741 O O . ARG A 1 105 ? -12.971 -0.359 8.296 1.00 87.50 105 ARG A O 1
ATOM 748 N N . ASP A 1 106 ? -13.999 1.151 9.613 1.00 89.75 106 ASP A N 1
ATOM 749 C CA . ASP A 1 106 ? -14.681 0.224 10.522 1.00 89.75 106 ASP A CA 1
ATOM 750 C C . ASP A 1 106 ? -13.720 -0.818 11.111 1.00 89.75 106 ASP A C 1
ATOM 752 O O . ASP A 1 106 ? -13.995 -2.010 11.136 1.00 89.75 106 ASP A O 1
ATOM 756 N N . ASP A 1 107 ? -12.552 -0.363 11.576 1.00 89.50 107 ASP A N 1
ATOM 757 C CA . ASP A 1 107 ? -11.459 -1.229 12.032 1.00 89.50 107 ASP A CA 1
ATOM 758 C C . ASP A 1 107 ? -11.139 -1.112 13.526 1.00 89.50 107 ASP A C 1
ATOM 760 O O . ASP A 1 107 ? -10.212 -1.766 14.000 1.00 89.50 107 ASP A O 1
ATOM 764 N N . CYS A 1 108 ? -11.872 -0.282 14.272 1.00 92.06 108 CYS A N 1
ATOM 765 C CA . CYS A 1 108 ? -11.636 -0.012 15.697 1.00 92.06 108 CYS A CA 1
ATOM 766 C C . CYS A 1 108 ? -10.211 0.479 16.017 1.00 92.06 108 CYS A C 1
ATOM 768 O O . CYS A 1 108 ? -9.705 0.291 17.127 1.00 92.06 108 CYS A O 1
ATOM 770 N N . GLY A 1 109 ? -9.543 1.089 15.033 1.00 90.94 109 GLY A N 1
ATOM 771 C CA . GLY A 1 109 ? -8.168 1.569 15.155 1.00 90.94 109 GLY A CA 1
ATOM 772 C C . GLY A 1 109 ? -8.036 2.954 15.798 1.00 90.94 109 GLY A C 1
ATOM 773 O O . GLY A 1 109 ? -6.921 3.363 16.121 1.00 90.94 109 GLY A O 1
ATOM 774 N N . TYR A 1 110 ? -9.140 3.687 15.980 1.00 92.38 110 TYR A N 1
ATOM 775 C CA . TYR A 1 110 ? -9.135 5.040 16.532 1.00 92.38 110 TYR A CA 1
ATOM 776 C C . TYR A 1 110 ? -9.403 4.989 18.033 1.00 92.38 110 TYR A C 1
ATOM 778 O O . TYR A 1 110 ? -10.398 4.412 18.467 1.00 92.38 110 TYR A O 1
ATOM 786 N N . ILE A 1 111 ? -8.531 5.599 18.836 1.00 92.25 111 ILE A N 1
ATOM 787 C CA . ILE A 1 111 ? -8.754 5.746 20.278 1.00 92.25 111 ILE A CA 1
ATOM 788 C C . ILE A 1 111 ? -9.682 6.938 20.481 1.00 92.25 111 ILE A C 1
ATOM 790 O O . ILE A 1 111 ? -9.312 8.078 20.191 1.00 92.25 111 ILE A O 1
ATOM 794 N N . LEU A 1 112 ? -10.881 6.676 20.994 1.00 89.38 112 LEU A N 1
ATOM 795 C CA . LEU A 1 112 ? -11.825 7.735 21.309 1.00 89.38 112 LEU A CA 1
ATOM 796 C C . LEU A 1 112 ? -11.248 8.608 22.434 1.00 89.38 112 LEU A C 1
ATOM 798 O O . LEU A 1 112 ? -10.711 8.080 23.416 1.00 89.38 112 LEU A O 1
ATOM 802 N N . PRO A 1 113 ? -11.371 9.943 22.337 1.00 83.88 113 PRO A N 1
ATOM 803 C CA . PRO A 1 113 ? -11.041 10.804 23.456 1.00 83.88 113 PRO A CA 1
ATOM 804 C C . PRO A 1 113 ? -11.871 10.375 24.666 1.00 83.88 113 PRO A C 1
ATOM 806 O O . PRO A 1 113 ? -13.046 10.032 24.524 1.00 83.88 113 PRO A O 1
ATOM 809 N N . LYS A 1 114 ? -11.267 10.395 25.862 1.00 66.94 114 LYS A N 1
ATOM 810 C CA . LYS A 1 114 ? -11.992 10.143 27.111 1.00 66.94 114 LYS A CA 1
ATOM 811 C C . LYS A 1 114 ? -13.104 11.183 27.234 1.00 66.94 114 LYS A C 1
ATOM 813 O O . LYS A 1 114 ? -12.875 12.276 27.748 1.00 66.94 114 LYS A O 1
ATOM 818 N N . VAL A 1 115 ? -14.313 10.846 26.800 1.00 58.44 115 VAL A N 1
ATOM 819 C CA . VAL A 1 115 ? -15.499 11.496 27.332 1.00 58.44 115 VAL A CA 1
ATOM 820 C C . VAL A 1 115 ? -15.460 11.195 28.822 1.00 58.44 115 VAL A C 1
ATOM 822 O O . VAL A 1 115 ? -15.468 10.035 29.234 1.00 58.44 115 VAL A O 1
ATOM 825 N N . LYS A 1 116 ? -15.285 12.237 29.644 1.00 46.69 116 LYS A N 1
ATOM 826 C CA . LYS A 1 116 ? -15.579 12.120 31.070 1.00 46.69 116 LYS A CA 1
ATOM 827 C C . LYS A 1 116 ? -16.988 11.553 31.117 1.00 46.69 116 LYS A C 1
ATOM 829 O O . LYS A 1 116 ? -17.911 12.213 30.650 1.00 46.69 116 LYS A O 1
ATOM 834 N N . PHE A 1 117 ? -17.124 10.321 31.588 1.00 51.72 117 PHE A N 1
ATOM 835 C CA . PHE A 1 117 ? -18.423 9.768 31.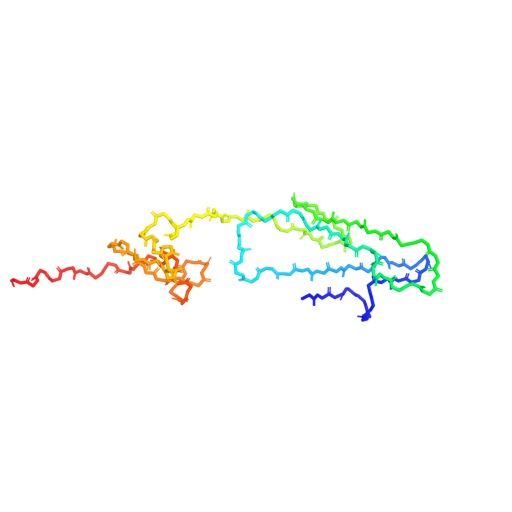898 1.00 51.72 117 PHE A CA 1
ATOM 836 C C . PHE A 1 117 ? -19.066 10.734 32.890 1.00 51.72 117 PHE A C 1
ATOM 838 O O . PHE A 1 117 ? -18.688 10.774 34.059 1.00 51.72 117 PHE A O 1
ATOM 845 N N . VAL A 1 118 ? -19.998 11.556 32.417 1.00 47.94 118 VAL A N 1
ATOM 846 C CA . VAL A 1 118 ? -21.108 11.933 33.274 1.00 47.94 118 VAL A CA 1
ATOM 847 C C . VAL A 1 118 ? -21.836 10.611 33.440 1.00 47.94 118 VAL A C 1
ATOM 849 O O . VAL A 1 118 ? -22.380 10.082 32.472 1.00 47.94 118 VAL A O 1
ATOM 852 N N . ALA A 1 119 ? -21.690 10.000 34.615 1.00 44.06 119 ALA A N 1
ATOM 853 C CA . ALA A 1 119 ? -22.580 8.933 35.029 1.00 44.06 119 ALA A CA 1
ATOM 854 C C . ALA A 1 119 ? -23.991 9.503 34.875 1.00 44.06 119 ALA A C 1
ATOM 856 O O . ALA A 1 119 ? -24.347 10.450 35.573 1.00 44.06 119 ALA A O 1
ATOM 857 N N . GLN A 1 120 ? -24.718 9.036 33.867 1.00 45.06 120 GLN A N 1
ATOM 858 C CA . GLN A 1 120 ? -26.130 9.333 33.773 1.00 45.06 120 GLN A CA 1
ATOM 859 C C . GLN A 1 120 ? -26.810 8.302 34.667 1.00 45.06 120 GLN A C 1
ATOM 861 O O . GLN A 1 120 ? -26.639 7.100 34.455 1.00 45.06 120 GLN A O 1
ATOM 866 N N . GLU A 1 121 ? -27.405 8.838 35.729 1.00 41.12 121 GLU A N 1
ATOM 867 C CA . GLU A 1 121 ? -28.107 8.165 36.826 1.00 41.12 121 GLU A CA 1
ATOM 868 C C . GLU A 1 121 ? -29.144 7.138 36.355 1.00 41.12 121 GLU A C 1
ATOM 870 O O . GLU A 1 121 ? -29.788 7.372 35.303 1.00 41.12 121 GLU A O 1
#

pLDDT: mean 84.43, std 10.83, range [41.12, 94.56]

Foldseek 3Di:
DDWPDDDDQADDPPDDHIDDDDDDQQPLAADDWDDDDCPPDDDPDDDDDDDTADDQDDDPNDTDDGRPDDPDQLSVAFDAPPVVRATDGHPQFDDASNPQHDDDNRSRSHGHDPPPPPPPD

Sequence (121 aa):
MTYSSGTQACTAPASPANIITVTFPVDHGDIPPLRAVTTSLTSTGGAVSFVIADNGVTIGGVRSQQGTKESAVCSNRGYCNYQQGTCTCSFGYGSSDGRGNHGNRDDCGYILPKVKFVAQE

Radius of gyration: 21.44 Å; chains: 1; bounding box: 49×26×66 Å

Secondary structure (DSSP, 8-state):
-EESSSSSS---TTSPPPPEE---SS--B-PPPP----TT---SSS--------TT-EETTEEPPPP-B---GGGGSEEEETTTTEEEEPTTEE-B-SSSSB-SS-SS-EE----------

Organism: NCBI:txid129364